Protein AF-A0A0M4GNE0-F1 (afdb_monomer)

Solvent-accessible surface area (backbone atoms only — not comparable to full-atom values): 5241 Å² total; per-residue (Å²): 137,90,82,89,7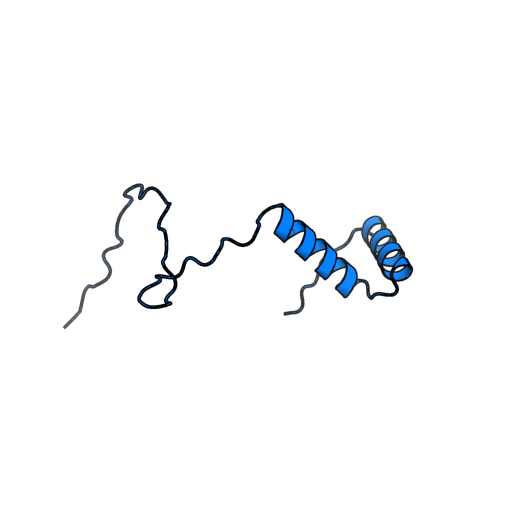9,91,66,57,71,71,53,46,52,52,47,46,52,55,12,56,78,69,76,46,52,54,66,57,48,48,53,53,54,50,50,58,49,44,49,72,78,58,55,81,77,78,84,47,53,40,91,89,76,70,44,82,52,84,80,79,83,65,81,78,73,88,74,75,84,77,90,84,80,87,83,83,128

Structure (mmCIF, N/CA/C/O backbone):
data_AF-A0A0M4GNE0-F1
#
_entry.id   AF-A0A0M4GNE0-F1
#
loop_
_atom_site.group_PDB
_atom_site.id
_atom_site.type_symbol
_atom_site.label_atom_id
_atom_site.label_alt_id
_atom_site.label_comp_id
_atom_site.label_asym_id
_atom_site.label_entity_id
_atom_site.label_seq_id
_atom_site.pdbx_PDB_ins_code
_atom_site.Cartn_x
_atom_site.Cartn_y
_atom_site.Cartn_z
_atom_site.occupancy
_atom_site.B_iso_or_equiv
_atom_site.auth_seq_id
_atom_site.auth_comp_id
_atom_site.auth_asym_id
_atom_site.auth_atom_id
_atom_site.pdbx_PDB_model_num
ATOM 1 N N . MET A 1 1 ? -8.541 9.994 2.325 1.00 77.75 1 MET A N 1
ATOM 2 C CA . MET A 1 1 ? -7.625 11.073 1.887 1.00 77.75 1 MET A CA 1
ATOM 3 C C . MET A 1 1 ? -6.605 10.470 0.928 1.00 77.75 1 MET A C 1
ATOM 5 O O . MET A 1 1 ? -6.279 9.304 1.108 1.00 77.75 1 MET A O 1
ATOM 9 N N . HIS A 1 2 ? -6.163 11.203 -0.097 1.00 78.81 2 HIS A N 1
ATOM 10 C CA . HIS A 1 2 ? -5.102 10.757 -1.008 1.00 78.81 2 HIS A CA 1
ATOM 11 C C . HIS A 1 2 ? -3.820 11.527 -0.691 1.00 78.81 2 HIS A C 1
ATOM 13 O O . HIS A 1 2 ? -3.873 12.748 -0.542 1.00 78.81 2 HIS A O 1
ATOM 19 N N . THR A 1 3 ? -2.701 10.817 -0.583 1.00 83.00 3 THR A N 1
ATOM 20 C CA . THR A 1 3 ? -1.404 11.398 -0.227 1.00 83.00 3 THR A CA 1
ATOM 21 C C . THR A 1 3 ? -0.407 11.079 -1.330 1.00 83.00 3 THR A C 1
ATOM 23 O O . THR A 1 3 ? -0.258 9.917 -1.707 1.00 83.00 3 THR A O 1
ATOM 26 N N . THR A 1 4 ? 0.278 12.102 -1.832 1.00 89.44 4 THR A N 1
ATOM 27 C CA . THR A 1 4 ? 1.376 11.946 -2.791 1.00 89.44 4 THR A CA 1
ATOM 28 C C . THR A 1 4 ? 2.690 11.857 -2.027 1.00 89.44 4 THR A C 1
ATOM 30 O O . THR A 1 4 ? 2.913 12.635 -1.100 1.00 89.44 4 THR A O 1
ATOM 33 N N . ILE A 1 5 ? 3.552 10.917 -2.406 1.00 89.81 5 ILE A N 1
ATOM 34 C CA . ILE A 1 5 ? 4.890 10.758 -1.833 1.00 89.81 5 ILE A CA 1
ATOM 35 C C . ILE A 1 5 ? 5.920 10.704 -2.956 1.00 89.81 5 ILE A C 1
ATOM 37 O O . ILE A 1 5 ? 5.682 10.076 -3.989 1.00 89.81 5 ILE A O 1
ATOM 41 N N . ASP A 1 6 ? 7.071 11.324 -2.732 1.00 94.88 6 ASP A N 1
ATOM 42 C CA . ASP A 1 6 ? 8.200 11.212 -3.645 1.00 94.88 6 ASP A CA 1
ATOM 43 C C . ASP A 1 6 ? 9.018 9.964 -3.312 1.00 94.88 6 ASP A C 1
ATOM 45 O O . ASP A 1 6 ? 9.390 9.718 -2.162 1.00 94.88 6 ASP A O 1
ATOM 49 N N . LEU A 1 7 ? 9.312 9.165 -4.336 1.00 94.12 7 LEU A N 1
ATOM 50 C CA . LEU A 1 7 ? 10.128 7.963 -4.219 1.00 94.12 7 LEU A CA 1
ATOM 51 C C . LEU A 1 7 ? 11.390 8.126 -5.054 1.00 94.12 7 LEU A C 1
ATOM 53 O O . LEU A 1 7 ? 11.334 8.524 -6.218 1.00 94.12 7 LEU A O 1
ATOM 57 N N . SER A 1 8 ? 12.537 7.746 -4.489 1.00 98.00 8 SER A N 1
ATOM 58 C CA . SER A 1 8 ? 13.736 7.577 -5.308 1.00 98.00 8 SER A CA 1
ATOM 59 C C . SER A 1 8 ? 13.490 6.488 -6.366 1.00 98.00 8 SER A C 1
ATOM 61 O O . SER A 1 8 ? 12.734 5.545 -6.101 1.00 98.00 8 SER A O 1
ATOM 63 N N . PRO A 1 9 ? 14.144 6.541 -7.542 1.00 97.75 9 PRO A N 1
ATOM 64 C CA . PRO A 1 9 ? 13.930 5.545 -8.595 1.00 97.75 9 PRO A CA 1
ATOM 65 C C . PRO A 1 9 ? 14.138 4.101 -8.111 1.00 97.75 9 PRO A C 1
ATOM 67 O O . PRO A 1 9 ? 13.354 3.207 -8.422 1.00 97.75 9 PRO A O 1
ATOM 70 N N . ALA A 1 10 ? 15.154 3.878 -7.271 1.00 97.88 10 ALA A N 1
ATOM 71 C CA . ALA A 1 10 ? 15.430 2.567 -6.692 1.00 97.88 10 ALA A CA 1
ATOM 72 C C . ALA A 1 10 ? 14.326 2.094 -5.730 1.00 97.88 10 ALA A C 1
ATOM 74 O O . ALA A 1 10 ? 13.988 0.909 -5.717 1.00 97.88 10 ALA A O 1
ATOM 75 N N . ALA A 1 11 ? 13.761 2.999 -4.922 1.00 97.12 11 ALA A N 1
ATOM 76 C CA . ALA A 1 11 ? 12.644 2.671 -4.040 1.00 97.12 11 ALA A CA 1
ATOM 77 C C . ALA A 1 11 ? 11.388 2.342 -4.854 1.00 97.12 11 ALA A C 1
ATOM 79 O O . ALA A 1 11 ? 10.753 1.318 -4.602 1.00 97.12 11 ALA A O 1
ATOM 80 N N . HIS A 1 12 ? 11.084 3.155 -5.868 1.00 97.75 12 HIS A N 1
ATOM 81 C CA . HIS A 1 12 ? 9.954 2.944 -6.767 1.00 97.75 12 HIS A CA 1
ATOM 82 C C . HIS A 1 12 ? 9.977 1.543 -7.397 1.00 97.75 12 HIS A C 1
ATOM 84 O O . HIS A 1 12 ? 8.997 0.807 -7.281 1.00 97.75 12 HIS A O 1
ATOM 90 N N . GLU A 1 13 ? 11.106 1.125 -7.983 1.00 98.25 13 GLU A N 1
ATOM 91 C CA . GLU A 1 13 ? 11.225 -0.201 -8.609 1.00 98.25 13 GLU A CA 1
ATOM 92 C C . GLU A 1 13 ? 11.075 -1.351 -7.607 1.00 98.25 13 GLU A C 1
ATOM 94 O O . GLU A 1 13 ? 10.378 -2.332 -7.877 1.00 98.25 13 GLU A O 1
ATOM 99 N N . ARG A 1 14 ? 11.664 -1.226 -6.412 1.00 97.75 14 ARG A N 1
ATOM 100 C CA . ARG A 1 14 ? 11.522 -2.244 -5.357 1.00 97.75 14 ARG A CA 1
ATOM 101 C C . ARG A 1 14 ? 10.081 -2.382 -4.879 1.00 97.75 14 ARG A C 1
ATOM 103 O O . ARG A 1 14 ? 9.606 -3.503 -4.692 1.00 97.75 14 ARG A O 1
ATOM 110 N N . ILE A 1 15 ? 9.391 -1.260 -4.687 1.00 97.56 15 ILE A N 1
ATOM 111 C CA . ILE A 1 15 ? 7.985 -1.228 -4.272 1.00 97.56 15 ILE A CA 1
ATOM 112 C C . ILE A 1 15 ? 7.113 -1.837 -5.368 1.00 97.56 15 ILE A C 1
ATOM 114 O O . ILE A 1 15 ? 6.298 -2.712 -5.084 1.00 97.56 15 ILE A O 1
ATOM 118 N N . LYS A 1 16 ? 7.331 -1.441 -6.625 1.00 97.94 16 LYS A N 1
ATOM 119 C CA . LYS A 1 16 ? 6.617 -1.976 -7.786 1.00 97.94 16 LYS A CA 1
ATOM 120 C C . LYS A 1 16 ? 6.761 -3.493 -7.891 1.00 97.94 16 LYS A C 1
ATOM 122 O O . LYS A 1 16 ? 5.755 -4.190 -7.999 1.00 97.94 16 LYS A O 1
ATOM 127 N N . ALA A 1 17 ? 7.986 -4.010 -7.803 1.00 98.38 17 ALA A N 1
ATOM 128 C CA . ALA A 1 17 ? 8.246 -5.447 -7.832 1.00 98.38 17 ALA A CA 1
ATOM 129 C C . ALA A 1 17 ? 7.592 -6.178 -6.646 1.00 98.38 17 ALA A C 1
ATOM 131 O O . ALA A 1 17 ? 6.982 -7.231 -6.824 1.00 98.38 17 ALA A O 1
ATOM 132 N N . SER A 1 18 ? 7.667 -5.604 -5.442 1.00 98.25 18 SER A N 1
ATOM 133 C CA . SER A 1 18 ? 7.090 -6.197 -4.228 1.00 98.25 18 SER A CA 1
ATOM 134 C C . SER A 1 18 ? 5.562 -6.242 -4.247 1.00 98.25 18 SER A C 1
ATOM 136 O O . SER A 1 18 ? 4.981 -7.229 -3.787 1.00 98.25 18 SER A O 1
ATOM 138 N N . ALA A 1 19 ? 4.924 -5.199 -4.781 1.00 98.06 19 ALA A N 1
ATOM 139 C CA . ALA A 1 19 ? 3.481 -5.130 -4.976 1.00 98.06 19 ALA A CA 1
ATOM 140 C C . ALA A 1 19 ? 3.026 -6.137 -6.044 1.00 98.06 19 ALA A C 1
ATOM 142 O O . ALA A 1 19 ? 2.110 -6.922 -5.801 1.00 98.06 19 ALA A O 1
ATOM 143 N N . ALA A 1 20 ? 3.740 -6.202 -7.175 1.00 98.38 20 ALA A N 1
ATOM 144 C CA . ALA A 1 20 ? 3.467 -7.158 -8.247 1.00 98.38 20 ALA A CA 1
ATOM 145 C C . ALA A 1 20 ? 3.581 -8.616 -7.775 1.00 98.38 20 ALA A C 1
ATOM 147 O O . ALA A 1 20 ? 2.696 -9.419 -8.058 1.00 98.38 20 ALA A O 1
ATOM 148 N N . ALA A 1 21 ? 4.610 -8.950 -6.988 1.00 98.25 21 ALA A N 1
ATOM 149 C CA . ALA A 1 21 ? 4.786 -10.287 -6.414 1.00 98.25 21 ALA A CA 1
ATOM 150 C C . ALA A 1 21 ? 3.632 -10.714 -5.485 1.00 98.25 21 ALA A C 1
ATOM 152 O O . ALA A 1 21 ? 3.421 -11.905 -5.275 1.00 98.25 21 ALA A O 1
ATOM 153 N N . ARG A 1 22 ? 2.888 -9.749 -4.930 1.00 97.25 22 ARG A N 1
ATOM 154 C CA . ARG A 1 22 ? 1.720 -9.971 -4.063 1.00 97.25 22 ARG A CA 1
ATOM 155 C C . ARG A 1 22 ? 0.387 -9.814 -4.798 1.00 97.25 22 ARG A C 1
ATOM 157 O O . ARG A 1 22 ? -0.654 -10.006 -4.183 1.00 97.25 22 ARG A O 1
ATOM 164 N N . GLY A 1 23 ? 0.403 -9.464 -6.086 1.00 98.12 23 GLY A N 1
ATOM 165 C CA . GLY A 1 23 ? -0.810 -9.241 -6.874 1.00 98.12 23 GLY A CA 1
ATOM 166 C C . GLY A 1 23 ? -1.632 -8.026 -6.432 1.00 98.12 23 GLY A C 1
ATOM 167 O O . GLY A 1 23 ? -2.834 -7.988 -6.680 1.00 98.12 23 GLY A O 1
ATOM 168 N N . VAL A 1 24 ? -1.010 -7.042 -5.776 1.00 98.31 24 VAL A N 1
ATOM 169 C CA . VAL A 1 24 ? -1.680 -5.825 -5.284 1.00 98.31 24 VAL A CA 1
ATOM 170 C C . VAL A 1 24 ? -1.136 -4.576 -5.974 1.00 98.31 24 VAL A C 1
ATOM 172 O O . VAL A 1 24 ? -0.056 -4.587 -6.568 1.00 98.31 24 VAL A O 1
ATOM 175 N N . SER A 1 25 ? -1.877 -3.469 -5.895 1.00 97.12 25 SER A N 1
ATOM 176 C CA . SER A 1 25 ? -1.391 -2.177 -6.384 1.00 97.12 25 SER A CA 1
ATOM 177 C C . SER A 1 25 ? -0.271 -1.627 -5.493 1.00 97.12 25 SER A C 1
ATOM 179 O O . SER A 1 25 ? -0.176 -1.946 -4.307 1.00 97.12 25 SER A O 1
ATOM 181 N N . MET A 1 26 ? 0.571 -0.74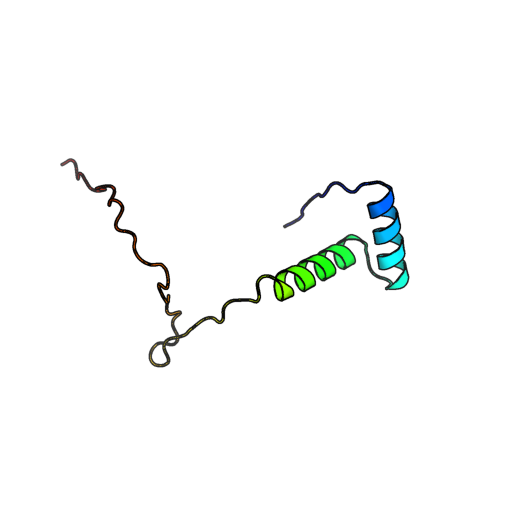9 -6.049 1.00 95.50 26 MET A N 1
ATOM 182 C CA . MET A 1 26 ? 1.636 -0.091 -5.279 1.00 95.50 26 MET A CA 1
ATOM 183 C C . MET A 1 26 ? 1.088 0.755 -4.127 1.00 95.50 26 MET A C 1
ATOM 185 O O . MET A 1 26 ? 1.679 0.762 -3.052 1.00 95.50 26 MET A O 1
ATOM 189 N N . SER A 1 27 ? -0.038 1.445 -4.337 1.00 94.75 27 SER A N 1
ATOM 190 C CA . SER A 1 27 ? -0.671 2.252 -3.293 1.00 94.75 27 SER A CA 1
ATOM 191 C C . SER A 1 27 ? -1.144 1.383 -2.134 1.00 94.75 27 SER A C 1
ATOM 193 O O . SER A 1 27 ? -0.857 1.715 -0.993 1.00 94.75 27 SER A O 1
ATOM 195 N N . GLN A 1 28 ? -1.792 0.248 -2.422 1.00 95.62 28 GLN A N 1
ATOM 196 C CA . GLN A 1 28 ? -2.245 -0.684 -1.392 1.00 95.62 28 GLN A CA 1
ATOM 197 C C . GLN A 1 28 ? -1.057 -1.252 -0.614 1.00 95.62 28 GLN A C 1
ATOM 199 O O . GLN A 1 28 ? -1.033 -1.192 0.609 1.00 95.62 28 GLN A O 1
ATOM 204 N N . PHE A 1 29 ? -0.029 -1.718 -1.328 1.00 96.81 29 PHE A N 1
ATOM 205 C CA . PHE A 1 29 ? 1.184 -2.250 -0.711 1.00 96.81 29 PHE A CA 1
ATOM 206 C C . PHE A 1 29 ? 1.864 -1.239 0.223 1.00 96.81 29 PHE A C 1
ATOM 208 O O . PHE A 1 29 ? 2.311 -1.598 1.311 1.00 96.81 29 PHE A O 1
ATOM 215 N N . LEU A 1 30 ? 1.938 0.028 -0.193 1.00 95.12 30 LEU A N 1
ATOM 216 C CA . LEU A 1 30 ? 2.493 1.100 0.628 1.00 95.12 30 LEU A CA 1
ATOM 217 C C . LEU A 1 30 ? 1.617 1.410 1.838 1.00 95.12 30 LEU A C 1
ATOM 219 O O . LEU A 1 30 ? 2.147 1.528 2.938 1.00 95.12 30 LEU A O 1
ATOM 223 N N . SER A 1 31 ? 0.301 1.523 1.655 1.00 94.00 31 SER A N 1
ATOM 224 C CA . SER A 1 31 ? -0.636 1.771 2.752 1.00 94.00 31 SER A CA 1
ATOM 225 C C . SER A 1 31 ? -0.556 0.682 3.818 1.00 94.00 31 SER A C 1
ATOM 227 O O . SER A 1 31 ? -0.399 1.006 4.993 1.00 94.00 31 SER A O 1
ATOM 229 N N . ASP A 1 32 ? -0.564 -0.587 3.412 1.00 95.12 32 ASP A N 1
ATOM 230 C CA . ASP A 1 32 ? -0.475 -1.718 4.338 1.00 95.12 32 ASP A CA 1
ATOM 231 C C . ASP A 1 32 ? 0.876 -1.749 5.058 1.00 95.12 32 ASP A C 1
ATOM 233 O O . ASP A 1 32 ? 0.937 -1.938 6.272 1.00 95.12 32 ASP A O 1
ATOM 237 N N . GLY A 1 33 ? 1.972 -1.520 4.325 1.00 94.69 33 GLY A N 1
ATOM 238 C CA . GLY A 1 33 ? 3.314 -1.483 4.902 1.00 94.69 33 GLY A CA 1
ATOM 239 C C . GLY A 1 33 ? 3.499 -0.350 5.913 1.00 94.69 33 GLY A C 1
ATOM 240 O O . GLY A 1 33 ? 4.098 -0.560 6.967 1.00 94.69 33 GLY A O 1
ATOM 241 N N . VAL A 1 34 ? 2.967 0.840 5.617 1.00 93.62 34 VAL A N 1
ATOM 242 C CA . VAL A 1 34 ? 3.018 1.996 6.522 1.00 93.62 34 VAL A CA 1
ATOM 243 C C . VAL A 1 34 ? 2.161 1.751 7.758 1.00 93.62 34 VAL A C 1
ATOM 245 O O . VAL A 1 34 ? 2.654 1.968 8.861 1.00 93.62 34 VAL A O 1
ATOM 248 N N . GLN A 1 35 ? 0.930 1.256 7.602 1.00 93.25 35 GLN A N 1
ATOM 249 C CA . GLN A 1 35 ? 0.056 0.954 8.738 1.00 93.25 35 GLN A CA 1
ATOM 250 C C . GLN A 1 35 ? 0.701 -0.078 9.664 1.00 93.25 35 GLN A C 1
ATOM 252 O O . GLN A 1 35 ? 0.853 0.175 10.855 1.00 93.25 35 GLN A O 1
ATOM 257 N N . ALA A 1 36 ? 1.186 -1.189 9.102 1.00 93.81 36 ALA A N 1
ATOM 258 C CA . ALA A 1 36 ? 1.852 -2.225 9.881 1.00 93.81 36 ALA A CA 1
ATOM 259 C C . ALA A 1 36 ? 3.086 -1.688 10.620 1.00 93.81 36 ALA A C 1
ATOM 261 O O . ALA A 1 36 ? 3.382 -2.141 11.724 1.00 93.81 36 ALA A O 1
ATOM 262 N N . HIS A 1 37 ? 3.825 -0.745 10.030 1.00 94.00 37 HIS A N 1
ATOM 263 C CA . HIS A 1 37 ? 4.958 -0.112 10.700 1.00 94.00 37 HIS A CA 1
ATOM 264 C C . HIS A 1 37 ? 4.519 0.827 11.829 1.00 94.00 37 HIS A C 1
ATOM 266 O O . HIS A 1 37 ? 5.109 0.774 12.905 1.00 94.00 37 HIS A O 1
ATOM 272 N N . ILE A 1 38 ? 3.480 1.642 11.612 1.00 91.75 38 ILE A N 1
ATOM 273 C CA . ILE A 1 38 ? 2.903 2.520 12.641 1.00 91.75 38 ILE A CA 1
ATOM 274 C C . ILE A 1 38 ? 2.442 1.691 13.839 1.00 91.75 38 ILE A C 1
ATOM 276 O O . ILE A 1 38 ? 2.847 1.989 14.957 1.00 91.75 38 ILE A O 1
ATOM 280 N N . ASP A 1 39 ? 1.697 0.611 13.607 1.00 90.44 39 ASP A N 1
ATOM 281 C CA . ASP A 1 39 ? 1.179 -0.248 14.677 1.00 90.44 39 ASP A 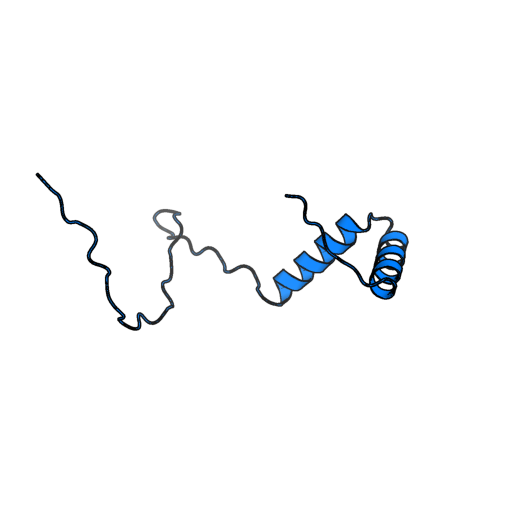CA 1
ATOM 282 C C . ASP A 1 39 ? 2.301 -0.882 15.521 1.00 90.44 39 ASP A C 1
ATOM 284 O O . ASP A 1 39 ? 2.113 -1.167 16.702 1.00 90.44 39 ASP A O 1
ATOM 288 N N . GLN A 1 40 ? 3.487 -1.084 14.934 1.00 90.44 40 GLN A N 1
ATOM 289 C CA . GLN A 1 40 ? 4.663 -1.601 15.640 1.00 90.44 40 GLN A CA 1
ATOM 290 C C . GLN A 1 40 ? 5.366 -0.543 16.500 1.00 90.44 40 GLN A C 1
ATOM 292 O O . GLN A 1 40 ? 5.898 -0.883 17.555 1.00 90.44 40 GLN A O 1
ATOM 297 N N . ILE A 1 41 ? 5.426 0.713 16.047 1.00 93.50 41 ILE A N 1
ATOM 298 C CA . ILE A 1 41 ? 6.190 1.780 16.726 1.00 93.50 41 ILE A CA 1
ATOM 299 C C . ILE A 1 41 ? 5.330 2.646 17.652 1.00 93.50 41 ILE A C 1
ATOM 301 O O . ILE A 1 41 ? 5.845 3.231 18.601 1.00 93.50 41 ILE A O 1
ATOM 305 N N . ALA A 1 42 ? 4.039 2.745 17.360 1.00 86.50 42 ALA A N 1
ATOM 306 C CA . ALA A 1 42 ? 3.046 3.531 18.071 1.00 86.50 42 ALA A CA 1
ATOM 307 C C . ALA A 1 42 ? 1.745 2.717 18.113 1.00 86.50 42 ALA A C 1
ATOM 309 O O . ALA A 1 42 ? 0.782 3.060 17.419 1.00 86.50 42 ALA A O 1
ATOM 310 N N . PRO A 1 43 ? 1.730 1.602 18.870 1.00 82.25 43 PRO A N 1
ATOM 311 C CA . PRO A 1 43 ? 0.530 0.795 19.001 1.00 82.25 43 PRO A CA 1
ATOM 312 C C . PRO A 1 43 ? -0.631 1.677 19.484 1.00 82.25 43 PRO A C 1
ATOM 314 O O . PRO A 1 43 ? -0.399 2.585 20.291 1.00 82.25 43 PRO A O 1
ATOM 317 N N . PRO A 1 44 ? -1.866 1.437 19.007 1.00 77.19 44 PRO A N 1
ATOM 318 C CA . PRO A 1 44 ? -3.015 2.233 19.409 1.00 77.19 44 PRO A CA 1
ATOM 319 C C . PRO A 1 44 ? -3.144 2.229 20.930 1.00 77.19 44 PRO A C 1
ATOM 321 O O . PRO A 1 44 ? -3.187 1.162 21.548 1.00 77.19 44 PRO A O 1
ATOM 324 N N . GLU A 1 45 ? -3.207 3.414 21.532 1.00 79.19 45 GLU A N 1
ATOM 325 C CA . GLU A 1 45 ? -3.485 3.518 22.957 1.00 79.19 45 GLU A CA 1
ATOM 326 C C . GLU A 1 45 ? -4.911 2.998 23.199 1.00 79.19 45 GLU A C 1
ATOM 328 O O . GLU A 1 45 ? -5.843 3.416 22.497 1.00 79.19 45 GLU A O 1
ATOM 333 N N . PRO A 1 46 ? -5.105 2.036 24.115 1.00 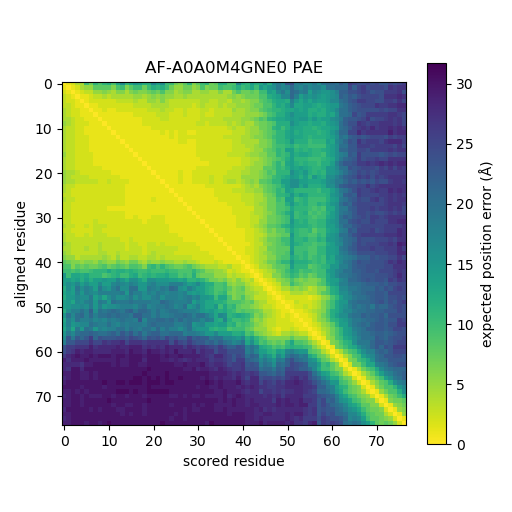77.12 46 PRO A N 1
ATOM 334 C CA . PRO A 1 46 ? -6.432 1.515 24.389 1.00 77.12 46 PRO A CA 1
ATOM 335 C C . PRO A 1 46 ? -7.343 2.655 24.847 1.00 77.12 46 PRO A C 1
ATOM 337 O O . PRO A 1 46 ? -6.985 3.457 25.704 1.00 77.12 46 PRO A O 1
ATOM 340 N N . LEU A 1 47 ? -8.545 2.729 24.275 1.00 78.25 47 LEU A N 1
ATOM 341 C CA . LEU A 1 47 ? -9.565 3.653 24.755 1.00 78.25 47 LEU A CA 1
ATOM 342 C C . LEU A 1 47 ? -10.044 3.167 26.124 1.00 78.25 47 LEU A C 1
ATOM 344 O O . LEU A 1 47 ? -10.787 2.189 26.217 1.00 78.25 47 LEU A O 1
ATOM 348 N N . HIS A 1 48 ? -9.614 3.847 27.181 1.00 80.31 48 HIS A N 1
ATOM 349 C CA . HIS A 1 48 ? -10.146 3.622 28.516 1.00 80.31 48 HIS A CA 1
ATOM 350 C C . HIS A 1 48 ? -11.569 4.182 28.571 1.00 80.31 48 HIS A C 1
ATOM 352 O O . HIS A 1 48 ? -11.801 5.346 28.238 1.00 80.31 48 HIS A O 1
ATOM 358 N N . LEU A 1 49 ? -12.527 3.333 28.939 1.00 85.38 49 LEU A N 1
ATOM 359 C CA . LEU A 1 49 ? -13.923 3.711 29.129 1.00 85.38 49 LEU A CA 1
ATOM 360 C C . LEU A 1 49 ? -14.265 3.596 30.612 1.00 85.38 49 LEU A C 1
ATOM 362 O O . LEU A 1 49 ? -13.910 2.606 31.256 1.00 85.38 49 LEU A O 1
ATOM 366 N N . ASP A 1 50 ? -14.997 4.571 31.140 1.00 81.94 50 ASP A N 1
ATOM 367 C CA . ASP A 1 50 ? -15.577 4.465 32.476 1.00 81.94 50 ASP A CA 1
ATOM 368 C C . ASP A 1 50 ? -16.636 3.343 32.475 1.00 81.94 50 ASP A C 1
ATOM 370 O O . ASP A 1 50 ? -17.596 3.415 31.702 1.00 81.94 50 ASP A O 1
ATOM 374 N N . PRO A 1 51 ? -16.509 2.304 33.321 1.00 82.25 51 PRO A N 1
ATOM 375 C CA . PRO A 1 51 ? -17.442 1.179 33.342 1.00 82.25 51 PRO A CA 1
ATOM 376 C C . PRO A 1 51 ? -18.873 1.568 33.742 1.00 82.25 51 PRO A C 1
ATOM 378 O O . PRO A 1 51 ? -19.802 0.816 33.450 1.00 82.25 51 PRO A O 1
ATOM 381 N N . LEU A 1 52 ? -19.072 2.709 34.410 1.00 88.31 52 LEU A N 1
ATOM 382 C CA . LEU A 1 52 ? -20.393 3.184 34.817 1.00 88.31 52 LEU A CA 1
ATOM 383 C C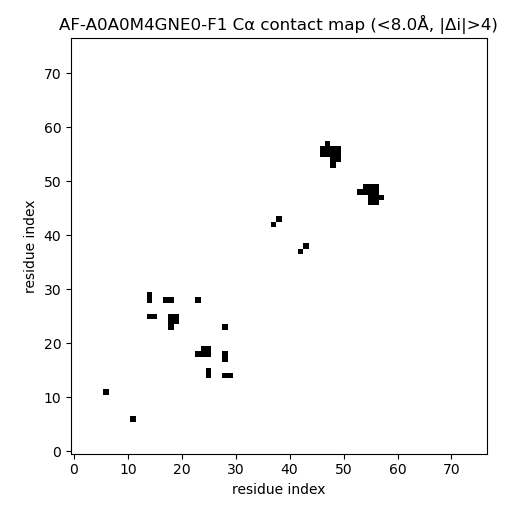 . LEU A 1 52 ? -21.113 3.935 33.692 1.00 88.31 52 LEU A C 1
ATOM 385 O O . LEU A 1 52 ? -22.329 3.813 33.550 1.00 88.31 52 LEU A O 1
ATOM 389 N N . THR A 1 53 ? -2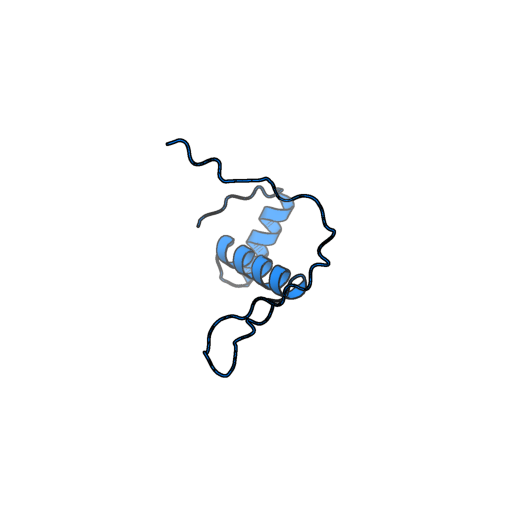0.378 4.728 32.913 1.00 85.50 53 THR A N 1
ATOM 390 C CA . THR A 1 53 ? -20.961 5.639 31.913 1.00 85.50 53 THR A CA 1
ATOM 391 C C . THR A 1 53 ? -20.731 5.191 30.471 1.00 85.50 53 THR A C 1
ATOM 393 O O . THR A 1 53 ? -21.446 5.633 29.574 1.00 85.50 53 THR A O 1
ATOM 396 N N . GLY A 1 54 ? -19.754 4.313 30.229 1.00 8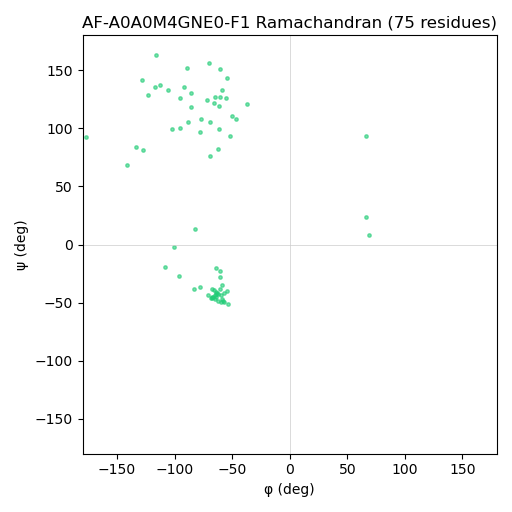3.94 54 GLY A N 1
ATOM 397 C CA . GLY A 1 54 ? -19.322 3.882 28.898 1.00 83.94 54 GLY A CA 1
ATOM 398 C C . GLY A 1 54 ? -18.613 4.975 28.092 1.00 83.94 54 GLY A C 1
ATOM 399 O O . GLY A 1 54 ? -18.376 4.791 26.898 1.00 83.94 54 GLY A O 1
ATOM 400 N N . LEU A 1 55 ? -18.303 6.118 28.712 1.00 87.06 55 LEU A N 1
ATOM 401 C CA . LEU A 1 55 ? -17.674 7.257 28.049 1.00 87.06 55 LEU A CA 1
ATOM 402 C C . LEU A 1 55 ? -16.140 7.164 28.111 1.00 87.06 55 LEU A C 1
ATOM 404 O O . LEU A 1 55 ? -15.611 6.604 29.074 1.00 87.06 55 LEU A O 1
ATOM 408 N N . PRO A 1 56 ? -15.417 7.736 27.127 1.00 78.88 56 PRO A N 1
ATOM 409 C CA . PRO A 1 56 ? -13.959 7.790 27.153 1.00 78.88 56 PRO A CA 1
ATOM 410 C C . PRO A 1 56 ? -13.443 8.555 28.372 1.00 78.88 56 PRO A C 1
ATOM 412 O O . PRO A 1 56 ? -13.819 9.707 28.597 1.00 78.88 56 PRO A O 1
ATOM 415 N N . THR A 1 57 ? -12.545 7.938 29.131 1.00 76.56 57 THR A N 1
ATOM 416 C CA . THR A 1 57 ? -11.792 8.583 30.207 1.00 76.56 57 THR A CA 1
ATOM 417 C C . THR A 1 57 ? -10.444 9.051 29.678 1.00 76.56 57 THR A C 1
ATOM 419 O O . THR A 1 57 ? -9.689 8.262 29.116 1.00 76.56 57 THR A O 1
ATOM 422 N N . ILE A 1 58 ? -10.130 10.333 29.868 1.00 71.25 58 ILE A N 1
ATOM 423 C CA . ILE A 1 58 ? -8.818 10.892 29.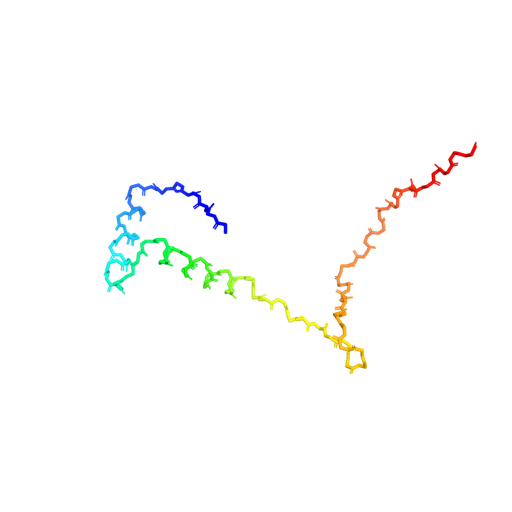534 1.00 71.25 58 ILE A CA 1
ATOM 424 C C . ILE A 1 58 ? -7.910 10.720 30.757 1.00 71.25 58 ILE A C 1
ATOM 426 O O . ILE A 1 58 ? -8.058 11.433 31.750 1.00 71.25 58 ILE A O 1
ATOM 430 N N . GLU A 1 59 ? -6.980 9.767 30.706 1.00 64.62 59 GLU A N 1
ATOM 431 C CA . GLU A 1 59 ? -5.923 9.648 31.712 1.00 64.62 59 GLU A CA 1
ATOM 432 C C . GLU A 1 59 ? -4.847 10.702 31.408 1.00 64.62 59 GLU A C 1
ATOM 434 O O . GLU A 1 59 ? -3.990 10.525 30.545 1.00 64.62 59 GLU A O 1
ATOM 439 N N . ASN A 1 60 ? -4.906 11.853 32.084 1.00 58.44 60 ASN A N 1
ATOM 440 C CA . ASN A 1 60 ? -3.907 12.915 31.940 1.00 58.44 60 ASN A CA 1
ATOM 441 C C . ASN A 1 60 ? -2.560 12.482 32.550 1.00 58.44 60 ASN A C 1
ATOM 443 O O . ASN A 1 60 ? -2.180 12.951 33.620 1.00 58.44 60 ASN A O 1
ATOM 447 N N . ASN A 1 61 ? -1.802 11.624 31.867 1.00 51.12 61 ASN A N 1
ATOM 448 C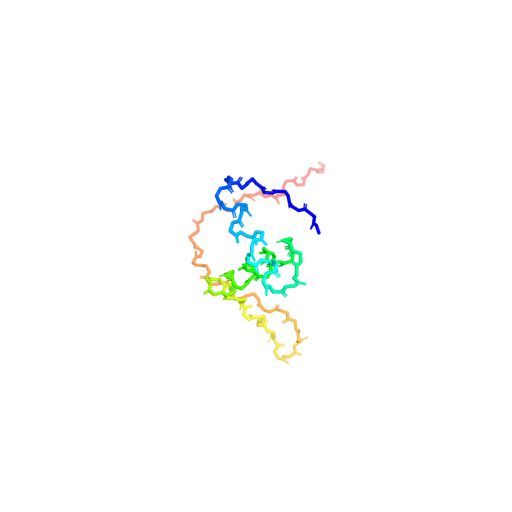 CA . ASN A 1 61 ? -0.466 11.208 32.309 1.00 51.12 61 ASN A CA 1
ATOM 449 C C . ASN A 1 61 ? 0.647 12.211 31.945 1.00 51.12 61 ASN A C 1
ATOM 451 O O . ASN A 1 61 ? 1.836 11.912 32.064 1.00 51.12 61 ASN A O 1
ATOM 455 N N . GLN A 1 62 ? 0.291 13.433 31.536 1.00 43.19 62 GLN A N 1
ATOM 456 C CA . GLN A 1 62 ? 1.253 14.526 31.461 1.00 43.19 62 GLN A CA 1
ATOM 457 C C . GLN A 1 62 ? 1.361 15.221 32.816 1.00 43.19 62 GLN A C 1
ATOM 459 O O . GLN A 1 62 ? 0.409 15.827 33.304 1.00 43.19 62 GLN A O 1
ATOM 464 N N . SER A 1 63 ? 2.564 15.176 33.397 1.00 42.09 63 SER A N 1
ATOM 465 C CA . SER A 1 63 ? 2.969 16.102 34.450 1.00 42.09 63 SER A CA 1
ATOM 466 C C . SER A 1 63 ? 2.669 17.521 33.975 1.00 42.09 63 SER A C 1
ATOM 468 O O . SER A 1 63 ? 3.304 18.026 33.045 1.00 42.09 63 SER A O 1
ATOM 470 N N . ILE A 1 64 ? 1.676 18.149 34.606 1.00 46.16 64 ILE A N 1
ATOM 471 C CA . ILE A 1 64 ? 1.401 19.573 34.481 1.00 46.16 64 ILE A CA 1
ATOM 472 C C . ILE A 1 64 ? 2.617 20.337 35.009 1.00 46.16 64 ILE A C 1
ATOM 474 O O . ILE A 1 64 ? 2.660 20.789 36.151 1.00 46.16 64 ILE A O 1
ATOM 478 N N . ASN A 1 65 ? 3.640 20.505 34.175 1.00 39.97 65 ASN A N 1
ATOM 479 C CA . ASN A 1 65 ? 4.564 21.604 34.368 1.00 39.97 65 ASN A CA 1
ATOM 480 C C . ASN A 1 65 ? 3.721 22.866 34.231 1.00 39.97 65 ASN A C 1
ATOM 482 O O . ASN A 1 65 ? 3.356 23.269 33.129 1.00 39.97 65 ASN A O 1
ATOM 486 N N . ALA A 1 66 ? 3.355 23.422 35.384 1.00 48.50 66 ALA A N 1
ATOM 487 C CA . ALA A 1 66 ? 2.614 24.653 35.538 1.00 48.50 66 ALA A CA 1
ATOM 488 C C . ALA A 1 66 ? 3.301 25.756 34.728 1.00 48.50 66 ALA A C 1
ATOM 490 O O . ALA A 1 66 ? 4.234 26.416 35.185 1.00 48.50 66 ALA A O 1
ATOM 491 N N . ARG A 1 67 ? 2.853 25.955 33.491 1.00 42.06 67 ARG A N 1
ATOM 492 C CA . ARG A 1 67 ? 3.238 27.106 32.694 1.00 42.06 67 ARG A CA 1
ATOM 493 C C . ARG A 1 67 ? 1.993 27.702 32.056 1.00 42.06 67 ARG A C 1
ATOM 495 O O . ARG A 1 67 ? 1.681 27.475 30.899 1.00 42.06 67 ARG A O 1
ATOM 502 N N . LYS A 1 68 ? 1.370 28.529 32.897 1.00 41.62 68 LYS A N 1
ATOM 503 C CA . LYS A 1 68 ? 0.721 29.795 32.560 1.00 41.62 68 LYS A CA 1
ATOM 504 C C . LYS A 1 68 ? -0.515 29.682 31.662 1.00 41.62 68 LYS A C 1
ATOM 506 O O . LYS A 1 68 ? -0.433 29.744 30.441 1.00 41.62 68 LYS A O 1
ATOM 511 N N . THR A 1 69 ? -1.663 29.617 32.330 1.00 40.59 69 THR A N 1
ATOM 512 C CA . THR A 1 69 ? -2.973 30.061 31.843 1.00 40.59 69 THR A CA 1
ATOM 513 C C . THR A 1 69 ? -2.829 31.335 30.999 1.00 40.59 69 THR A C 1
ATOM 515 O O . THR A 1 69 ? -2.324 32.336 31.516 1.00 40.59 69 THR A O 1
ATOM 518 N N . PRO A 1 70 ? -3.245 31.353 29.723 1.00 42.22 70 PRO A N 1
ATOM 519 C CA . PRO A 1 70 ? -3.646 32.593 29.090 1.00 42.22 70 PRO A CA 1
ATOM 520 C C . PRO A 1 70 ? -5.052 32.930 29.595 1.00 42.22 70 PRO A C 1
ATOM 522 O O . PRO A 1 70 ? -6.019 32.254 29.242 1.00 42.22 70 PRO A O 1
ATOM 525 N N . ASP A 1 71 ? -5.138 33.953 30.451 1.00 45.88 71 ASP A N 1
ATOM 526 C CA . ASP A 1 71 ? -6.390 34.622 30.818 1.00 45.88 71 ASP A CA 1
ATOM 527 C C . ASP A 1 71 ? -7.190 34.913 29.547 1.00 45.88 71 ASP A C 1
ATOM 529 O O . ASP A 1 71 ? -6.812 35.753 28.731 1.00 45.88 71 ASP A O 1
ATOM 533 N N . SER A 1 72 ? -8.277 34.174 29.360 1.00 47.81 72 SER A N 1
ATOM 534 C CA . SER A 1 72 ? -9.209 34.357 28.255 1.00 47.81 72 SER A CA 1
ATOM 535 C C . SER A 1 72 ? -10.605 34.487 28.836 1.00 47.81 72 SER A C 1
ATOM 537 O O . SER A 1 72 ? -11.326 33.499 28.889 1.00 47.81 72 SER A O 1
ATOM 539 N N . LEU A 1 73 ? -10.948 35.688 29.315 1.00 45.88 73 LEU A N 1
ATOM 540 C CA . LEU A 1 73 ? -12.282 36.292 29.194 1.00 45.88 73 LEU A CA 1
ATOM 541 C C . LEU A 1 73 ? -12.260 37.707 29.799 1.00 45.88 73 LEU A C 1
ATOM 543 O O . LEU A 1 73 ? -12.480 37.892 30.993 1.00 45.88 73 LEU A O 1
ATOM 547 N N . THR A 1 74 ? -12.006 38.726 28.981 1.00 41.34 74 THR A N 1
ATOM 548 C CA . THR A 1 74 ? -12.571 40.055 29.242 1.00 41.34 74 THR A CA 1
ATOM 549 C C . THR A 1 74 ? -13.845 40.174 28.421 1.00 41.34 74 THR A C 1
ATOM 551 O O . THR A 1 74 ? -13.821 40.378 27.210 1.00 41.34 74 THR A O 1
ATOM 554 N N . ASP A 1 75 ? -14.959 39.965 29.113 1.00 47.88 75 ASP A N 1
ATOM 555 C CA . ASP A 1 75 ? -16.289 40.415 28.722 1.00 47.88 75 ASP A CA 1
ATOM 556 C C . ASP A 1 75 ? -16.271 41.954 28.657 1.00 47.88 75 ASP A C 1
ATOM 558 O O . ASP A 1 75 ? -15.939 42.609 29.646 1.00 47.88 75 ASP A O 1
ATOM 562 N N . ASN A 1 76 ? -16.539 42.531 27.483 1.00 43.44 76 ASN A N 1
ATOM 563 C CA . ASN A 1 76 ? -16.748 43.972 27.328 1.00 43.44 76 ASN A CA 1
ATOM 564 C C . ASN A 1 76 ? -18.256 44.204 27.204 1.00 43.44 76 ASN A C 1
ATOM 566 O O . ASN A 1 76 ? -18.819 44.007 26.123 1.00 43.44 76 ASN A O 1
ATOM 570 N N . GLY A 1 77 ? -18.874 44.605 28.314 1.00 42.56 77 GLY A N 1
ATOM 571 C CA . GLY A 1 77 ? -20.179 45.271 28.340 1.00 42.56 77 GLY A CA 1
ATOM 572 C C . GLY A 1 77 ? -20.059 46.773 28.118 1.00 42.56 77 GLY A C 1
ATOM 573 O O . GLY A 1 77 ? -18.983 47.334 28.428 1.00 42.56 77 GLY A O 1
#

Nearest PDB structures (foldseek):
  5x3t-assembly1_G  TM=8.240E-01  e=1.157E-01  Mycobacterium tuberculosis H37Rv
  6gts-assembly1_C-2  TM=9.418E-01  e=4.095E-01  Escherichia coli
  5x3t-assembly1_C  TM=6.625E-01  e=2.882E-01  Mycobacterium tuberculosis H37Rv
  1bdv-assembly1_B  TM=8.920E-01  e=4.156E+00  Lederbergvirus P22
  4hv0-assembly3_C  TM=6.357E-01  e=2.727E+00  Betalipothrixvirus pozzuoliense

Mean predicted aligned error: 13.57 Å

Radius of gyration: 22.7 Å; Cα contacts (8 Å, |Δi|>4): 27; chains: 1; bounding box: 36×56×44 Å

Foldseek 3Di:
DDDDDDDDPVRVVVLCVVCVVVVHDSVVSVVVVVVVVCCVPPNDDDQDADPVPRHGDDPPPDDCPPDDDPDPDDDDD

pLDDT: mean 79.61, std 20.53, range [39.97, 98.38]

Sequence (77 aa):
MHTTIDLSPAAHERIKASAAARGVSMSQFLSDGVQAHIDQIAPPEPLHLDPLTGLPTIENNQSINARKTPDSLTDNG

Secondary structure (DSSP, 8-state):
--------HHHHHHHHHHHHHTT--HHHHHHHHHHHHHHHHSPPPP--B-TTT-PBP----S---------------